Protein AF-A0A4Z2GI40-F1 (afdb_monomer)

InterPro domains:
  IPR027267 AH/BAR domain superfamily [G3DSA:1.20.1270.60] (58-110)

Sequence (110 aa):
MEASFDTEESFDDPSCLSPQPPGCVSPARRQIREVKETKTTINGVTFPLPGEGPEQQLLKPKEWSYCDYFWTDKKDPQGSPSVAGFEVLLQKQLKGKQMQKEMSEFIHER

Foldseek 3Di:
DDDDDDDDDDDDDDPDDDDDDPPPPDPPDPDPPPPPPQWDADPNDIDGDPPPDDDDAAPDNVDPDLRGPQQDFDDDPVGPDTHHSVVVVVVVVVVVVVVVVVVVVVVVVD

Solvent-accessible surface area (backbone atoms only — not comparable to full-atom values): 7720 Å² total; per-residue (Å²): 134,90,80,88,82,86,82,81,90,87,82,89,84,89,81,78,86,77,84,77,72,97,70,85,68,67,96,84,77,85,72,91,57,83,75,72,78,61,56,46,74,55,100,92,46,78,41,72,37,90,93,60,78,77,86,82,78,60,90,50,81,90,52,97,43,73,93,66,74,36,82,60,61,46,70,47,94,86,71,56,78,67,40,50,26,61,55,54,55,51,51,52,53,54,50,51,52,50,51,54,50,53,52,52,52,58,59,71,78,106

Organism: NCBI:txid230148

Secondary structure (DSSP, 8-state):
-----------------PPPPTT---TTSS--S-----EEEETTEEEEPTTSSSPPPPSSTTS--HHHH-SSPBPPTT-PPPBPHHHHHHHHHHHHHHHHHHHHHHHHT-

Nearest PDB structures (foldseek):
  6iko-assembly1_A  TM=9.445E-01  e=7.454E-07  Mus musculus
  6u42-assembly1_6X  TM=3.754E-01  e=6.861E+00  Chlamydomonas reinhardtii
  8g3d-assembly1_7R  TM=2.069E-01  e=2.172E+00  Tetrahymena thermophila

Mean predicted aligned error: 16.15 Å

Radius of gyration: 33.22 Å; Cα contacts (8 Å, |Δi|>4): 45; chains: 1; bounding box: 91×76×53 Å

pLDDT: mean 77.49, std 21.07, range [41.78, 98.56]

Structure (mmCIF, N/CA/C/O backbone):
data_AF-A0A4Z2GI40-F1
#
_entry.id   AF-A0A4Z2GI40-F1
#
loop_
_atom_site.group_PDB
_atom_site.id
_atom_site.type_symbol
_atom_site.label_atom_id
_atom_site.label_alt_id
_atom_site.label_comp_id
_atom_site.label_asym_id
_atom_site.label_entity_id
_atom_site.label_seq_id
_atom_site.pdbx_PDB_ins_code
_atom_site.Cartn_x
_atom_site.Cartn_y
_atom_site.Cartn_z
_atom_site.occupancy
_atom_site.B_iso_or_equiv
_atom_site.auth_seq_id
_atom_site.auth_comp_id
_atom_site.auth_asym_id
_atom_site.auth_atom_id
_atom_site.pdbx_PDB_model_num
ATOM 1 N N . MET A 1 1 ? 58.661 -56.315 -3.688 1.00 44.25 1 MET A N 1
ATOM 2 C CA . MET A 1 1 ? 58.559 -55.556 -4.944 1.00 44.25 1 MET A CA 1
ATOM 3 C C . MET A 1 1 ? 59.004 -54.151 -4.615 1.00 44.25 1 MET A C 1
ATOM 5 O O . MET A 1 1 ? 58.377 -53.507 -3.786 1.00 44.25 1 MET A O 1
ATOM 9 N N . GLU A 1 2 ? 60.181 -53.801 -5.118 1.00 46.97 2 GLU A N 1
ATOM 10 C CA . GLU A 1 2 ? 60.804 -52.483 -5.014 1.00 46.97 2 GLU A CA 1
ATOM 11 C C . GLU A 1 2 ? 59.891 -51.390 -5.580 1.00 46.97 2 GLU A C 1
ATOM 13 O O . GLU A 1 2 ? 59.204 -51.627 -6.572 1.00 46.97 2 GLU A O 1
ATOM 18 N N . ALA A 1 3 ? 59.922 -50.203 -4.974 1.00 43.50 3 ALA A N 1
ATOM 19 C CA . ALA A 1 3 ? 60.338 -48.974 -5.653 1.00 43.50 3 ALA A CA 1
ATOM 20 C C . ALA A 1 3 ? 60.355 -47.821 -4.640 1.00 43.50 3 ALA A C 1
ATOM 22 O O . ALA A 1 3 ? 59.321 -47.368 -4.152 1.00 43.50 3 ALA A O 1
ATOM 23 N N . SER A 1 4 ? 61.567 -47.379 -4.332 1.00 51.22 4 SER A N 1
ATOM 24 C CA . SER A 1 4 ? 61.887 -46.097 -3.720 1.00 51.22 4 SER A CA 1
ATOM 25 C C . SER A 1 4 ? 61.511 -44.951 -4.664 1.00 51.22 4 SER A C 1
ATOM 27 O O . SER A 1 4 ? 61.707 -45.083 -5.870 1.00 51.22 4 SER A O 1
ATOM 29 N N . PHE A 1 5 ? 61.099 -43.801 -4.128 1.00 43.19 5 PHE A N 1
ATOM 30 C CA . PHE A 1 5 ? 61.580 -42.521 -4.652 1.00 43.19 5 PHE A CA 1
ATOM 31 C C . PHE A 1 5 ? 61.532 -41.454 -3.555 1.00 43.19 5 PHE A C 1
ATOM 33 O O . PHE A 1 5 ? 60.472 -41.001 -3.132 1.00 43.19 5 PHE A O 1
ATOM 40 N N . ASP A 1 6 ? 62.728 -41.141 -3.079 1.00 46.28 6 ASP A N 1
ATOM 41 C CA . ASP A 1 6 ? 63.117 -39.932 -2.366 1.00 46.28 6 ASP A CA 1
ATOM 42 C C . ASP A 1 6 ? 63.222 -38.790 -3.392 1.00 46.28 6 ASP A C 1
ATOM 44 O O . ASP A 1 6 ? 63.582 -39.082 -4.533 1.00 46.28 6 ASP A O 1
ATOM 48 N N . THR A 1 7 ? 62.908 -37.543 -3.029 1.00 54.22 7 THR A N 1
ATOM 49 C CA . THR A 1 7 ? 63.623 -36.307 -3.433 1.00 54.22 7 THR A CA 1
ATOM 50 C C . THR A 1 7 ? 62.826 -35.103 -2.922 1.00 54.22 7 THR A C 1
ATOM 52 O O . THR A 1 7 ? 61.757 -34.765 -3.438 1.00 54.22 7 THR A O 1
ATOM 55 N N . GLU A 1 8 ? 63.363 -34.479 -1.877 1.00 51.00 8 GLU A N 1
ATOM 56 C CA . GLU A 1 8 ? 63.069 -33.108 -1.467 1.00 51.00 8 GLU A CA 1
ATOM 57 C C . GLU A 1 8 ? 63.559 -32.075 -2.503 1.00 51.00 8 GLU A C 1
ATOM 59 O O . GLU A 1 8 ? 64.437 -32.357 -3.311 1.00 51.00 8 GLU A O 1
ATOM 64 N N . GLU A 1 9 ? 63.053 -30.845 -2.357 1.00 46.16 9 GLU A N 1
ATOM 65 C CA . GLU A 1 9 ? 63.714 -29.587 -2.741 1.00 46.16 9 GLU A CA 1
ATOM 66 C C . GLU A 1 9 ? 63.696 -29.173 -4.231 1.00 46.16 9 GLU A C 1
ATOM 68 O O . GLU A 1 9 ? 64.401 -29.717 -5.072 1.00 46.16 9 GLU A O 1
ATOM 73 N N . SER A 1 10 ? 62.965 -28.095 -4.545 1.00 46.38 10 SER A N 1
ATOM 74 C CA . SER A 1 10 ? 63.601 -26.875 -5.072 1.00 46.38 10 SER A CA 1
ATOM 75 C C . SER A 1 10 ? 62.619 -25.701 -5.105 1.00 46.38 10 SER A C 1
ATOM 77 O O . SER A 1 10 ? 61.518 -25.769 -5.653 1.00 46.38 10 SER A O 1
ATOM 79 N N . PHE A 1 11 ? 63.053 -24.643 -4.435 1.00 48.75 11 PHE A N 1
ATOM 80 C CA . PHE A 1 11 ? 62.447 -23.336 -4.246 1.00 48.75 11 PHE A CA 1
ATOM 81 C C . PHE A 1 11 ? 62.986 -22.398 -5.347 1.00 48.75 11 PHE A C 1
ATOM 83 O O . PHE A 1 11 ? 64.179 -22.446 -5.630 1.00 48.75 11 PHE A O 1
ATOM 90 N N . ASP A 1 12 ? 62.109 -21.559 -5.912 1.00 48.88 12 ASP A N 1
ATOM 91 C CA . ASP A 1 12 ? 62.362 -20.454 -6.862 1.00 48.88 12 ASP A CA 1
ATOM 92 C C . ASP A 1 12 ? 63.066 -20.763 -8.209 1.00 48.88 12 ASP A C 1
ATOM 94 O O . ASP A 1 12 ? 64.273 -20.979 -8.266 1.00 48.88 12 ASP A O 1
ATOM 98 N N . ASP A 1 13 ? 62.340 -20.593 -9.329 1.00 41.78 13 ASP A N 1
ATOM 99 C CA . ASP A 1 13 ? 62.950 -20.095 -10.576 1.00 41.78 13 ASP A CA 1
ATOM 100 C C . ASP A 1 13 ? 62.137 -18.915 -11.169 1.00 41.78 13 ASP A C 1
ATOM 102 O O . ASP A 1 13 ? 60.923 -19.034 -11.390 1.00 41.78 13 ASP A O 1
ATOM 106 N N . PRO A 1 14 ? 62.781 -17.752 -11.399 1.00 53.06 14 PRO A N 1
ATOM 107 C CA . PRO A 1 14 ? 62.146 -16.487 -11.719 1.00 53.06 14 PRO A CA 1
ATOM 108 C C . PRO A 1 14 ? 62.049 -16.299 -13.235 1.00 53.06 14 PRO A C 1
ATOM 110 O O . PRO A 1 14 ? 62.988 -15.853 -13.888 1.00 53.06 14 PRO A O 1
ATOM 113 N N . SER A 1 15 ? 60.870 -16.529 -13.806 1.00 48.03 15 SER A N 1
ATOM 114 C CA . SER A 1 15 ? 60.568 -16.086 -15.175 1.00 48.03 15 SER A CA 1
ATOM 115 C C . SER A 1 15 ? 59.549 -14.955 -15.176 1.00 48.03 15 SER A C 1
ATOM 117 O O . SER A 1 15 ? 58.418 -15.051 -15.653 1.00 48.03 15 SER A O 1
ATOM 119 N N . CYS A 1 16 ? 60.016 -13.833 -14.635 1.00 53.41 16 CYS A N 1
ATOM 120 C CA . CYS A 1 16 ? 59.606 -12.504 -15.048 1.00 53.41 16 CYS A CA 1
ATOM 121 C C . CYS A 1 16 ? 59.992 -12.303 -16.526 1.00 53.41 16 CYS A C 1
ATOM 123 O O . CYS A 1 16 ? 61.081 -12.691 -16.937 1.00 53.41 16 CYS A O 1
ATOM 125 N N . LEU A 1 17 ? 59.157 -11.564 -17.264 1.00 52.66 17 LEU A N 1
ATOM 126 C CA . LEU A 1 17 ? 59.433 -10.964 -18.582 1.00 52.66 17 LEU A CA 1
ATOM 127 C C . LEU A 1 17 ? 59.136 -11.838 -19.818 1.00 52.66 17 LEU A C 1
ATOM 129 O O . LEU A 1 17 ? 60.014 -12.129 -20.625 1.00 52.66 17 LEU A O 1
ATOM 133 N N . SER A 1 18 ? 57.852 -12.121 -20.062 1.00 48.50 18 SER A N 1
ATOM 134 C CA . SER A 1 18 ? 57.368 -12.243 -21.446 1.00 48.50 18 SER A CA 1
ATOM 135 C C . SER A 1 18 ? 56.780 -10.891 -21.892 1.00 48.50 18 SER A C 1
ATOM 137 O O . SER A 1 18 ? 55.914 -10.361 -21.186 1.00 48.50 18 SER A O 1
ATOM 139 N N . PRO A 1 19 ? 57.235 -10.281 -23.005 1.00 49.81 19 PRO A N 1
ATOM 140 C CA . PRO A 1 19 ? 56.700 -9.006 -23.479 1.00 49.81 19 PRO A CA 1
ATOM 141 C C . PRO A 1 19 ? 55.236 -9.159 -23.915 1.00 49.81 19 PRO A C 1
ATOM 143 O O . PRO A 1 19 ? 54.932 -9.912 -24.840 1.00 49.81 19 PRO A O 1
ATOM 146 N N . GLN A 1 20 ? 54.319 -8.428 -23.275 1.00 49.44 20 GLN A N 1
ATOM 147 C CA . GLN A 1 20 ? 52.945 -8.315 -23.768 1.00 49.44 20 GLN A CA 1
ATOM 148 C C . GLN A 1 20 ? 52.930 -7.637 -25.153 1.00 49.44 20 GLN A C 1
ATOM 150 O O . GLN A 1 20 ? 53.645 -6.651 -25.355 1.00 49.44 20 GLN A O 1
ATOM 155 N N . PRO A 1 21 ? 52.100 -8.102 -26.106 1.00 54.62 21 PRO A N 1
ATOM 156 C CA . PRO A 1 21 ? 51.919 -7.414 -27.378 1.00 54.62 21 PRO A CA 1
ATOM 157 C C . PRO A 1 21 ? 51.287 -6.024 -27.157 1.00 54.62 21 PRO A C 1
ATOM 159 O O . PRO A 1 21 ? 50.444 -5.864 -26.265 1.00 54.62 21 PRO A O 1
ATOM 162 N N . PRO A 1 22 ? 51.642 -5.006 -27.966 1.00 51.41 22 PRO A N 1
ATOM 163 C CA . PRO A 1 22 ? 51.124 -3.651 -27.824 1.00 51.41 22 PRO A CA 1
ATOM 164 C C . PRO A 1 22 ? 49.671 -3.623 -28.305 1.00 51.41 22 PRO A C 1
ATOM 166 O O . PRO A 1 22 ? 49.375 -3.377 -29.471 1.00 51.41 22 PRO A O 1
ATOM 169 N N . GLY A 1 23 ? 48.751 -3.942 -27.401 1.00 47.44 23 GLY A N 1
ATOM 170 C CA . GLY A 1 23 ? 47.329 -4.008 -27.721 1.00 47.44 23 GLY A CA 1
ATOM 171 C C . GLY A 1 23 ? 46.392 -4.159 -26.529 1.00 47.44 23 GLY A C 1
ATOM 172 O O . GLY A 1 23 ? 45.182 -4.166 -26.735 1.00 47.44 23 GLY A O 1
ATOM 173 N N . CYS A 1 24 ? 46.896 -4.227 -25.292 1.00 43.34 24 CYS A N 1
ATOM 174 C CA . CYS A 1 24 ? 46.046 -4.183 -24.103 1.00 43.34 24 CYS A CA 1
ATOM 175 C C . CYS A 1 24 ? 45.671 -2.728 -23.783 1.00 43.34 24 CYS A C 1
ATOM 177 O O . CYS A 1 24 ? 46.123 -2.130 -22.810 1.00 43.34 24 CYS A O 1
ATOM 179 N N . VAL A 1 25 ? 44.858 -2.127 -24.653 1.00 46.47 25 VAL A N 1
ATOM 180 C CA . VAL A 1 25 ? 44.005 -1.022 -24.225 1.00 46.47 25 VAL A CA 1
ATOM 181 C C . VAL A 1 25 ? 42.869 -1.644 -23.427 1.00 46.47 25 VAL A C 1
ATOM 183 O O . VAL A 1 25 ? 42.136 -2.495 -23.927 1.00 46.47 25 VAL A O 1
ATOM 186 N N . SER A 1 26 ? 42.766 -1.245 -22.163 1.00 45.16 26 SER A N 1
ATOM 187 C CA . SER A 1 26 ? 41.686 -1.580 -21.241 1.00 45.16 26 SER A CA 1
ATOM 188 C C . SER A 1 26 ? 40.330 -1.629 -21.962 1.00 45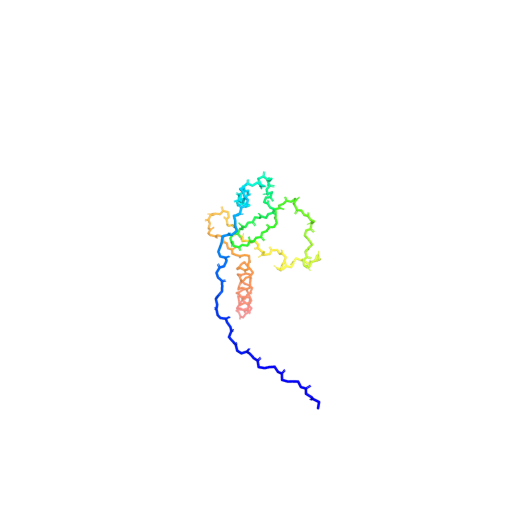.16 26 SER A C 1
ATOM 190 O O . SER A 1 26 ? 40.061 -0.740 -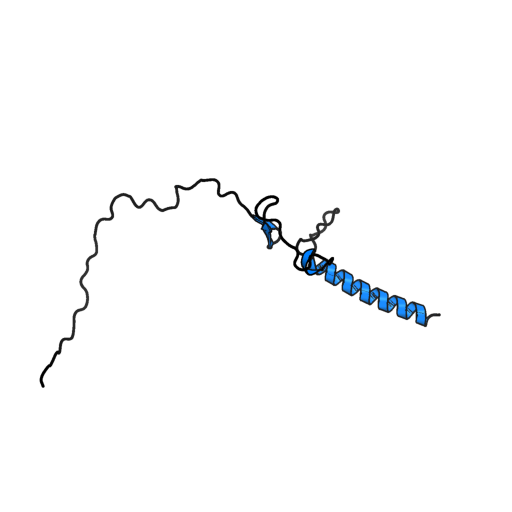22.780 1.00 45.16 26 SER A O 1
ATOM 192 N N . PRO A 1 27 ? 39.400 -2.545 -21.626 1.00 45.84 27 PRO A N 1
ATOM 193 C CA . PRO A 1 27 ? 38.041 -2.521 -22.174 1.00 45.84 27 PRO A CA 1
ATOM 194 C C . PRO A 1 27 ? 37.205 -1.352 -21.603 1.00 45.84 27 PRO A C 1
ATOM 196 O O . PRO A 1 27 ? 35.991 -1.436 -21.486 1.00 45.84 27 PRO A O 1
ATOM 199 N N . ALA A 1 28 ? 37.848 -0.229 -21.273 1.00 50.00 28 ALA A N 1
ATOM 200 C CA . ALA A 1 28 ? 37.246 1.009 -20.804 1.00 50.00 28 ALA A CA 1
ATOM 201 C C . ALA A 1 28 ? 36.867 1.972 -21.947 1.00 50.00 28 ALA A C 1
ATOM 203 O O . ALA A 1 28 ? 36.461 3.099 -21.677 1.00 50.00 28 ALA A O 1
ATOM 204 N N . ARG A 1 29 ? 37.018 1.607 -23.234 1.00 51.50 29 ARG A N 1
ATOM 205 C CA . ARG A 1 29 ? 36.792 2.591 -24.311 1.00 51.50 29 ARG A CA 1
ATOM 206 C C . ARG A 1 29 ? 36.438 2.029 -25.688 1.00 51.50 29 ARG A C 1
ATOM 208 O O . ARG A 1 29 ? 37.091 2.403 -26.655 1.00 51.50 29 ARG A O 1
ATOM 215 N N . ARG A 1 30 ? 35.417 1.167 -25.807 1.00 53.47 30 ARG A N 1
ATOM 216 C CA . ARG A 1 30 ? 34.765 0.841 -27.104 1.00 53.47 30 ARG A CA 1
ATOM 217 C C . ARG A 1 30 ? 33.466 0.037 -26.932 1.00 53.47 30 ARG A C 1
ATOM 219 O O . ARG A 1 30 ? 33.357 -1.082 -27.406 1.00 53.47 30 ARG A O 1
ATOM 226 N N . GLN A 1 31 ? 32.469 0.634 -26.281 1.00 46.16 31 GLN A N 1
ATOM 227 C CA . GLN A 1 31 ? 31.046 0.365 -26.539 1.00 46.16 31 GLN A CA 1
ATOM 228 C C . GLN A 1 31 ? 30.209 1.491 -25.915 1.00 46.16 31 GLN A C 1
ATOM 230 O O . GLN A 1 31 ? 29.427 1.296 -25.000 1.00 46.16 31 GLN A O 1
ATOM 235 N N . ILE A 1 32 ? 30.359 2.701 -26.456 1.00 49.38 32 ILE A N 1
ATOM 236 C CA . ILE A 1 32 ? 29.274 3.691 -26.431 1.00 49.38 32 ILE A CA 1
ATOM 237 C C . ILE A 1 32 ? 28.328 3.286 -27.575 1.00 49.38 32 ILE A C 1
ATOM 239 O O . ILE A 1 32 ? 28.214 3.960 -28.590 1.00 49.38 32 ILE A O 1
ATOM 243 N N . ARG A 1 33 ? 27.756 2.082 -27.498 1.00 46.16 33 ARG A N 1
ATOM 244 C CA . ARG A 1 33 ? 26.402 1.892 -28.014 1.00 46.16 33 ARG A CA 1
ATOM 245 C C . ARG A 1 33 ? 25.554 2.371 -26.860 1.00 46.16 33 ARG A C 1
ATOM 247 O O . ARG A 1 33 ? 25.835 1.944 -25.746 1.00 46.16 33 ARG A O 1
ATOM 254 N N . GLU A 1 34 ? 24.633 3.292 -27.103 1.00 46.69 34 GLU A N 1
ATOM 255 C CA . GLU A 1 34 ? 23.661 3.746 -26.112 1.00 46.69 34 GLU A CA 1
ATOM 256 C C . GLU A 1 34 ? 23.187 2.536 -25.301 1.00 46.69 34 GLU A C 1
ATOM 258 O O . GLU A 1 34 ? 22.422 1.703 -25.791 1.00 46.69 34 GLU A O 1
ATOM 263 N N . VAL A 1 35 ? 23.709 2.375 -24.080 1.00 52.62 35 VAL A N 1
ATOM 264 C CA . VAL A 1 35 ? 23.093 1.489 -23.104 1.00 52.62 35 VAL A CA 1
ATOM 265 C C . VAL A 1 35 ? 21.831 2.244 -22.770 1.00 52.62 35 VAL A C 1
ATOM 267 O O . VAL A 1 35 ? 21.853 3.158 -21.952 1.00 52.62 35 VAL A O 1
ATOM 270 N N . LYS A 1 36 ? 20.774 1.965 -23.532 1.00 62.69 36 LYS A N 1
ATOM 271 C CA . LYS A 1 36 ? 19.449 2.500 -23.282 1.00 62.69 36 LYS A CA 1
ATOM 272 C C . LYS A 1 36 ? 19.139 2.119 -21.841 1.00 62.69 36 LYS A C 1
ATOM 274 O O . LYS A 1 36 ? 19.019 0.934 -21.528 1.00 62.69 36 LYS A O 1
ATOM 279 N N . GLU A 1 37 ? 19.187 3.099 -20.946 1.00 71.62 37 GLU A N 1
ATOM 280 C CA . GLU A 1 37 ? 18.880 2.877 -19.541 1.00 71.62 37 GLU A CA 1
ATOM 281 C C . GLU A 1 37 ? 17.443 2.387 -19.498 1.00 71.62 37 GLU A C 1
ATOM 283 O O . GLU A 1 37 ? 16.558 3.111 -19.926 1.00 71.62 37 GLU A O 1
ATOM 288 N N . THR A 1 38 ? 17.223 1.145 -19.062 1.00 84.19 38 THR A N 1
ATOM 289 C CA . THR A 1 38 ? 15.899 0.501 -19.140 1.00 84.19 38 THR A CA 1
ATOM 290 C C . THR A 1 38 ? 15.108 0.530 -17.840 1.00 84.19 38 THR A C 1
ATOM 292 O O . THR A 1 38 ? 14.024 -0.043 -17.704 1.00 84.19 38 THR A O 1
ATOM 295 N N . LYS A 1 39 ? 15.676 1.187 -16.831 1.00 90.62 39 LYS A N 1
ATOM 296 C CA . LYS A 1 39 ? 15.163 1.240 -15.468 1.00 90.62 39 LYS A CA 1
ATOM 297 C C . LYS A 1 39 ? 15.338 2.645 -14.913 1.00 90.62 39 LYS A C 1
ATOM 299 O O . LYS A 1 39 ? 16.279 3.344 -15.271 1.00 90.62 39 LYS A O 1
ATOM 304 N N . THR A 1 40 ? 14.457 3.030 -14.002 1.00 92.44 40 THR A N 1
ATOM 305 C CA . THR A 1 40 ? 14.532 4.276 -13.238 1.00 92.44 40 THR A CA 1
ATOM 306 C C . THR A 1 40 ? 14.550 3.962 -11.748 1.00 92.44 40 THR A C 1
ATOM 308 O O . THR A 1 40 ? 13.847 3.062 -11.296 1.00 92.44 40 THR A O 1
ATOM 311 N N . THR A 1 41 ? 15.358 4.680 -10.972 1.00 93.50 41 THR A N 1
ATOM 312 C CA . THR A 1 41 ? 15.416 4.513 -9.515 1.00 93.50 41 THR A CA 1
ATOM 313 C C . THR A 1 41 ? 14.811 5.734 -8.844 1.00 93.50 41 THR A C 1
ATOM 315 O O . THR A 1 41 ? 15.266 6.855 -9.056 1.00 93.50 41 THR A O 1
ATOM 318 N N . ILE A 1 42 ? 13.793 5.508 -8.018 1.00 91.19 42 ILE A N 1
ATOM 319 C CA . ILE A 1 42 ? 13.041 6.542 -7.311 1.00 91.19 42 ILE A CA 1
ATOM 320 C C . ILE A 1 42 ? 13.071 6.195 -5.827 1.00 91.19 42 ILE A C 1
ATOM 322 O O . ILE A 1 42 ? 12.672 5.100 -5.444 1.00 91.19 42 ILE A O 1
ATOM 326 N N . ASN A 1 43 ? 13.560 7.119 -4.996 1.00 90.81 43 ASN A N 1
ATOM 327 C CA . ASN A 1 43 ? 13.587 6.985 -3.533 1.00 90.81 43 ASN A CA 1
ATOM 328 C C . ASN A 1 43 ? 14.172 5.644 -3.028 1.00 90.81 43 ASN A C 1
ATOM 330 O O . ASN A 1 43 ? 13.725 5.091 -2.030 1.00 90.81 43 ASN A O 1
ATOM 334 N N . GLY A 1 44 ? 15.183 5.112 -3.724 1.00 91.19 44 GLY A N 1
ATOM 335 C CA . GLY A 1 44 ? 15.847 3.853 -3.360 1.00 91.19 44 GLY A CA 1
ATOM 336 C C . GLY A 1 44 ? 15.190 2.579 -3.904 1.00 91.19 44 GLY A C 1
ATOM 337 O O . GLY A 1 44 ? 15.708 1.493 -3.659 1.00 91.19 44 GLY A O 1
ATOM 338 N N . VAL A 1 45 ? 14.104 2.691 -4.677 1.00 94.44 45 VAL A N 1
ATOM 339 C CA . VAL A 1 45 ? 13.429 1.568 -5.349 1.00 94.44 45 VAL A CA 1
ATOM 340 C C . VAL A 1 45 ? 13.594 1.692 -6.865 1.00 94.44 45 VAL A C 1
ATOM 342 O O . VAL A 1 45 ? 13.406 2.767 -7.432 1.00 94.44 45 VAL A O 1
ATOM 345 N N . THR A 1 46 ? 13.955 0.598 -7.539 1.00 93.56 46 THR A N 1
ATOM 346 C CA . THR A 1 46 ? 14.178 0.573 -8.994 1.00 93.56 46 THR A CA 1
ATOM 347 C C . THR A 1 46 ? 12.975 -0.009 -9.731 1.00 93.56 46 THR A C 1
ATOM 349 O O . THR A 1 46 ? 12.578 -1.146 -9.484 1.00 93.56 46 THR A O 1
ATOM 352 N N . PHE A 1 47 ? 12.443 0.752 -10.684 1.00 92.38 47 PHE A N 1
ATOM 353 C CA . PHE A 1 47 ? 11.303 0.416 -11.533 1.00 92.38 47 PHE A CA 1
ATOM 354 C C . PHE A 1 47 ? 11.737 0.273 -13.002 1.00 92.38 47 PHE A C 1
ATOM 356 O O . PHE A 1 47 ? 12.699 0.924 -13.417 1.00 92.38 47 PHE A O 1
ATOM 363 N N . PRO A 1 48 ? 11.059 -0.555 -13.814 1.00 92.06 48 PRO A N 1
ATOM 364 C CA . PRO A 1 48 ? 11.263 -0.561 -15.263 1.00 92.06 48 PRO A CA 1
ATOM 365 C C . PRO A 1 48 ? 10.807 0.768 -15.890 1.00 92.06 48 PRO A C 1
ATOM 367 O O . PRO A 1 48 ? 9.902 1.424 -15.369 1.00 92.06 48 PRO A O 1
ATOM 370 N N . LEU A 1 49 ? 11.419 1.176 -17.008 1.00 89.44 49 LEU A N 1
ATOM 371 C CA . LEU A 1 49 ? 10.928 2.329 -17.765 1.00 89.44 49 LEU A CA 1
ATOM 372 C C . LEU A 1 49 ? 9.590 2.024 -18.465 1.00 89.44 49 LEU A C 1
ATOM 374 O O . LEU A 1 49 ? 9.378 0.904 -18.936 1.00 89.44 49 LEU A O 1
ATOM 378 N N . PRO A 1 50 ? 8.689 3.019 -18.598 1.00 85.00 50 PRO A N 1
ATOM 379 C CA . PRO A 1 50 ? 7.444 2.844 -19.338 1.00 85.00 50 PRO A CA 1
ATOM 380 C C . PRO A 1 50 ? 7.702 2.452 -20.800 1.00 85.00 50 PRO A C 1
ATOM 382 O O . PRO A 1 50 ? 8.466 3.115 -21.500 1.00 85.00 50 PRO A O 1
ATOM 385 N N . GLY A 1 51 ? 7.030 1.402 -21.279 1.00 79.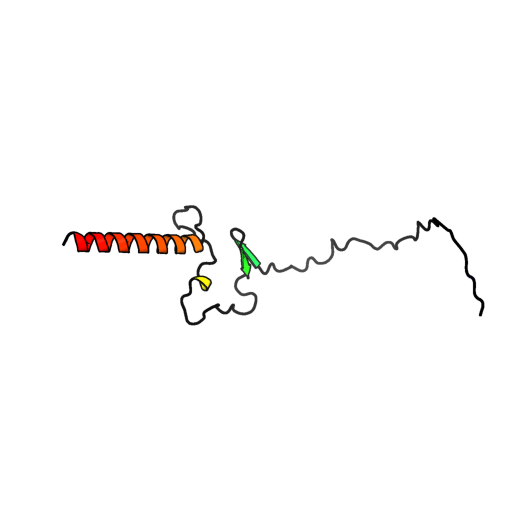69 51 GLY A N 1
ATOM 386 C CA . GLY A 1 51 ? 7.114 0.956 -22.676 1.00 79.69 51 GLY A CA 1
ATOM 387 C C . GLY A 1 51 ? 8.307 0.054 -23.003 1.00 79.69 51 GLY A C 1
ATOM 388 O O . GLY A 1 51 ? 8.481 -0.314 -24.164 1.00 79.69 51 GLY A O 1
ATOM 389 N N . GLU A 1 52 ? 9.109 -0.330 -22.009 1.00 77.75 52 GLU A N 1
ATOM 390 C CA . GLU A 1 52 ? 10.169 -1.317 -22.183 1.00 77.75 52 GLU A CA 1
ATOM 391 C C . GLU A 1 52 ? 9.850 -2.636 -21.484 1.00 77.75 52 GLU A C 1
ATOM 393 O O . GLU A 1 52 ? 9.627 -2.689 -20.277 1.00 77.75 52 GLU A O 1
ATOM 398 N N . GLY A 1 53 ? 9.885 -3.722 -22.257 1.00 77.38 53 GLY A N 1
ATOM 399 C CA . GLY A 1 53 ? 9.638 -5.074 -21.763 1.00 77.38 53 GLY A CA 1
ATOM 400 C C . GLY A 1 53 ? 8.174 -5.521 -21.863 1.00 77.38 53 GLY A C 1
ATOM 401 O O . GLY A 1 53 ? 7.320 -4.783 -22.360 1.00 77.38 53 GLY A O 1
ATOM 402 N N . PRO A 1 54 ? 7.888 -6.772 -21.463 1.00 84.69 54 PRO A N 1
ATOM 403 C CA . PRO A 1 54 ? 6.525 -7.283 -21.408 1.00 84.69 54 PRO A CA 1
ATOM 404 C C . PRO A 1 54 ? 5.714 -6.543 -20.340 1.00 84.69 54 PRO A C 1
ATOM 406 O O . PRO A 1 54 ? 6.257 -6.095 -19.330 1.00 84.69 54 PRO A O 1
ATOM 409 N N . GLU A 1 55 ? 4.402 -6.460 -20.547 1.00 86.81 55 GLU A N 1
ATOM 410 C CA . GLU A 1 55 ? 3.488 -5.902 -19.554 1.00 86.81 55 GLU A CA 1
ATOM 411 C C . GLU A 1 55 ? 3.586 -6.694 -18.240 1.00 86.81 55 GLU A C 1
ATOM 413 O O . GLU A 1 55 ? 3.474 -7.924 -18.221 1.00 86.81 55 GLU A O 1
ATOM 418 N N . GLN A 1 56 ? 3.839 -5.987 -17.136 1.00 90.38 56 GLN A N 1
ATOM 419 C CA . GLN A 1 56 ? 3.968 -6.607 -15.824 1.00 90.38 56 GLN A CA 1
ATOM 420 C C . GLN A 1 56 ? 2.599 -7.103 -15.348 1.00 90.38 56 GLN A C 1
ATOM 422 O O . GLN A 1 56 ? 1.673 -6.319 -15.151 1.00 90.38 56 GLN A O 1
ATOM 427 N N . GLN A 1 57 ? 2.485 -8.411 -15.114 1.00 94.25 57 GLN A N 1
ATOM 428 C CA . GLN A 1 57 ? 1.294 -8.996 -14.503 1.00 94.25 57 GLN A CA 1
ATOM 429 C C . GLN A 1 57 ? 1.231 -8.649 -13.011 1.00 94.25 57 GLN A C 1
ATOM 431 O O . GLN A 1 57 ? 2.241 -8.708 -12.307 1.00 94.25 57 GLN A O 1
ATOM 436 N N . LEU A 1 58 ? 0.033 -8.314 -12.527 1.00 96.00 58 LEU A N 1
ATOM 437 C CA . LEU A 1 58 ? -0.223 -8.109 -11.101 1.00 96.00 58 LEU A CA 1
ATOM 438 C C . LEU A 1 58 ? -0.055 -9.423 -10.327 1.00 96.00 58 LEU A C 1
ATOM 440 O O . LEU A 1 58 ? -0.385 -10.497 -10.832 1.00 96.00 58 LEU A O 1
ATOM 444 N N . LEU A 1 59 ? 0.383 -9.328 -9.073 1.00 95.88 59 LEU A N 1
ATOM 445 C CA . LEU A 1 59 ? 0.467 -10.459 -8.149 1.00 95.88 59 LEU A CA 1
ATOM 446 C C . LEU A 1 59 ? -0.920 -11.049 -7.888 1.00 95.88 59 LEU A C 1
ATOM 448 O O . LEU A 1 59 ? -1.069 -12.268 -7.786 1.00 95.88 59 LEU A O 1
ATOM 452 N N . LYS A 1 60 ? -1.946 -10.192 -7.804 1.00 97.06 60 LYS A N 1
ATOM 453 C CA . LYS A 1 60 ? -3.348 -10.603 -7.681 1.00 97.06 60 LYS A CA 1
ATOM 454 C C . LYS A 1 60 ? -4.228 -9.937 -8.749 1.00 97.06 60 LYS A C 1
ATOM 456 O O . LYS A 1 60 ? -4.930 -8.974 -8.457 1.00 97.06 60 LYS A O 1
ATOM 461 N N . PRO A 1 61 ? -4.291 -10.487 -9.977 1.00 94.50 61 PRO A N 1
ATOM 462 C CA . PRO A 1 61 ? -4.920 -9.829 -11.133 1.00 94.50 61 PRO A CA 1
ATOM 463 C C . PRO A 1 61 ? -6.410 -9.483 -11.014 1.00 94.50 61 PRO A C 1
ATOM 465 O O . PRO A 1 61 ? -6.920 -8.694 -11.802 1.00 94.50 61 PRO A O 1
ATOM 468 N N . LYS A 1 62 ? -7.134 -10.100 -10.076 1.00 95.62 62 LYS A N 1
ATOM 469 C CA . LYS A 1 62 ? -8.582 -9.906 -9.881 1.00 95.62 62 LYS A CA 1
ATOM 470 C C . LYS A 1 62 ? -8.914 -9.110 -8.619 1.00 95.62 62 LYS A C 1
ATOM 472 O O . LYS A 1 62 ? -10.087 -8.963 -8.288 1.00 95.62 62 LYS A O 1
ATOM 477 N N . GLU A 1 63 ? -7.903 -8.632 -7.899 1.00 97.69 63 GLU A N 1
ATOM 478 C CA . GLU A 1 63 ? -8.065 -7.962 -6.615 1.00 97.69 63 GLU A CA 1
ATOM 479 C C . GLU A 1 63 ? -7.357 -6.610 -6.616 1.00 97.69 63 GLU A C 1
ATOM 481 O O . GLU A 1 63 ? -6.249 -6.459 -7.123 1.00 97.69 63 GLU A O 1
ATOM 486 N N . TRP A 1 64 ? -7.960 -5.635 -5.941 1.00 97.19 64 TRP A N 1
ATOM 487 C CA . TRP A 1 64 ? -7.284 -4.387 -5.595 1.00 97.19 64 TRP A CA 1
ATOM 488 C C . TRP A 1 64 ? -6.407 -4.616 -4.362 1.00 97.19 64 TRP A C 1
ATOM 490 O O . TRP A 1 64 ? -6.757 -4.257 -3.238 1.00 97.19 64 TRP A O 1
ATOM 500 N N . SER A 1 65 ? -5.294 -5.314 -4.576 1.00 96.69 65 SER A N 1
ATOM 501 C CA . SER A 1 65 ? -4.418 -5.810 -3.518 1.00 96.69 65 SER A CA 1
ATOM 502 C C . SER A 1 65 ? -3.405 -4.763 -3.061 1.00 96.69 65 SER A C 1
ATOM 504 O O . SER A 1 65 ? -2.732 -4.122 -3.866 1.00 96.69 65 SER A O 1
ATOM 506 N N . TYR A 1 66 ? -3.201 -4.640 -1.748 1.00 97.50 66 TYR A N 1
ATOM 507 C CA . TYR A 1 66 ? -2.168 -3.754 -1.202 1.00 97.50 66 TYR A CA 1
ATOM 508 C C . TYR A 1 66 ? -0.754 -4.088 -1.706 1.00 97.50 66 TYR A C 1
ATOM 510 O O . TYR A 1 66 ? 0.065 -3.187 -1.852 1.00 97.50 66 TYR A O 1
ATOM 518 N N . CYS A 1 67 ? -0.482 -5.358 -2.022 1.00 96.38 67 CYS A N 1
ATOM 519 C CA . CYS A 1 67 ? 0.813 -5.803 -2.541 1.00 96.38 67 CYS A CA 1
ATOM 520 C C . CYS A 1 67 ? 1.087 -5.361 -3.986 1.00 96.38 67 CYS A C 1
ATOM 522 O O . CYS A 1 67 ? 2.217 -5.486 -4.439 1.00 96.38 67 CYS A O 1
ATOM 524 N N . ASP A 1 68 ? 0.076 -4.879 -4.709 1.00 96.56 68 ASP A N 1
ATOM 525 C CA . ASP A 1 68 ? 0.204 -4.489 -6.115 1.00 96.56 68 ASP A CA 1
ATOM 526 C C . ASP A 1 68 ? 0.332 -2.969 -6.288 1.00 96.56 68 ASP A C 1
ATOM 528 O O . ASP A 1 68 ? 1.078 -2.499 -7.142 1.00 96.56 68 ASP A O 1
ATOM 532 N N . TYR A 1 69 ? -0.350 -2.186 -5.446 1.00 96.12 69 TYR A N 1
ATOM 533 C CA . TYR A 1 69 ? -0.569 -0.756 -5.710 1.00 96.12 69 TYR A CA 1
ATOM 534 C C . TYR A 1 69 ? 0.203 0.217 -4.803 1.00 96.12 69 TYR A C 1
ATOM 536 O O . TYR A 1 69 ? 0.106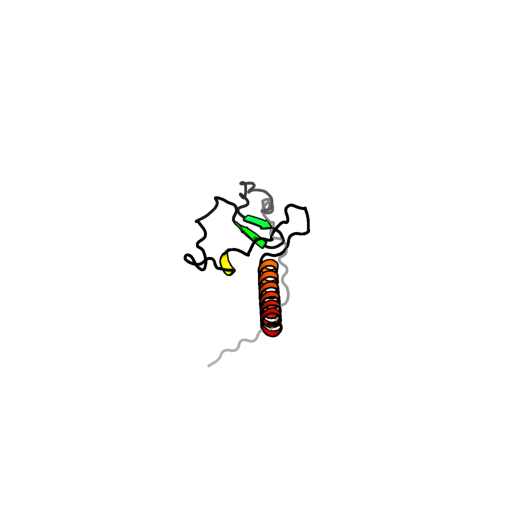 1.425 -5.004 1.00 96.12 69 TYR A O 1
ATOM 544 N N . PHE A 1 70 ? 0.964 -0.260 -3.811 1.00 96.50 70 PHE A N 1
ATOM 545 C CA . PHE A 1 70 ? 1.593 0.598 -2.787 1.00 96.50 70 PHE A CA 1
ATOM 546 C C . PHE A 1 70 ? 3.130 0.590 -2.818 1.00 96.50 70 PHE A C 1
ATOM 548 O O . PHE A 1 70 ? 3.776 0.788 -1.792 1.00 96.50 70 PHE A O 1
ATOM 555 N N . TRP A 1 71 ? 3.722 0.376 -3.995 1.00 95.12 71 TRP A N 1
ATOM 556 C CA . TRP A 1 71 ? 5.181 0.375 -4.175 1.00 95.12 71 TRP A CA 1
ATOM 557 C C . TRP A 1 71 ? 5.794 1.768 -4.309 1.00 95.12 71 TRP A C 1
ATOM 559 O O . TRP A 1 71 ? 6.925 1.983 -3.887 1.00 95.12 71 TRP A O 1
ATOM 569 N N . THR A 1 72 ? 5.075 2.708 -4.917 1.00 93.75 72 THR A N 1
ATOM 570 C CA . THR A 1 72 ? 5.572 4.068 -5.140 1.00 93.75 72 THR A CA 1
ATOM 571 C C . THR A 1 72 ? 5.232 4.971 -3.967 1.00 93.75 72 THR A C 1
ATOM 573 O O . THR A 1 72 ? 4.109 4.932 -3.455 1.00 93.75 72 THR A O 1
ATOM 576 N N . ASP A 1 73 ? 6.155 5.855 -3.608 1.00 92.44 73 ASP A N 1
ATOM 577 C CA . ASP A 1 73 ? 5.887 6.876 -2.604 1.00 92.44 73 ASP A CA 1
ATOM 578 C C . ASP A 1 73 ? 4.825 7.863 -3.095 1.00 92.44 73 ASP A C 1
ATOM 580 O O . ASP A 1 73 ? 4.852 8.355 -4.228 1.00 92.44 73 ASP A O 1
ATOM 584 N N . LYS A 1 74 ? 3.890 8.196 -2.209 1.00 87.81 74 LYS A N 1
ATOM 585 C CA . LYS A 1 74 ? 2.879 9.215 -2.447 1.00 87.81 74 LYS A CA 1
ATOM 586 C C . LYS A 1 74 ? 3.526 10.590 -2.308 1.00 87.81 74 LYS A C 1
ATOM 588 O O . LYS A 1 74 ? 4.004 10.954 -1.234 1.00 87.81 74 LYS A O 1
ATOM 593 N N . LYS A 1 75 ? 3.500 11.382 -3.379 1.00 84.88 75 LYS A N 1
ATOM 594 C CA . LYS A 1 75 ? 3.859 12.804 -3.320 1.00 84.88 75 LYS A CA 1
ATOM 595 C C . LYS A 1 75 ? 2.617 13.624 -3.007 1.00 84.88 75 LYS A C 1
ATOM 597 O O . LYS A 1 75 ? 1.587 13.461 -3.659 1.00 84.88 75 LYS A O 1
ATOM 602 N N . ASP A 1 76 ? 2.717 14.500 -2.020 1.00 75.69 76 ASP A N 1
ATOM 603 C CA . ASP A 1 76 ? 1.642 15.435 -1.728 1.00 75.69 76 ASP A CA 1
ATOM 604 C C . ASP A 1 76 ? 1.656 16.596 -2.734 1.00 75.69 76 ASP A C 1
ATOM 606 O O . ASP A 1 76 ? 2.717 17.182 -2.976 1.00 75.69 76 ASP A O 1
ATOM 610 N N . PRO A 1 77 ? 0.497 16.992 -3.290 1.00 72.25 77 PRO A N 1
ATOM 611 C CA . PRO A 1 77 ? 0.407 18.133 -4.202 1.00 72.25 77 PRO A CA 1
ATOM 612 C C . PRO A 1 77 ? 0.851 19.461 -3.573 1.00 72.25 77 PRO A C 1
ATOM 614 O O . PRO A 1 77 ? 1.196 20.394 -4.291 1.00 72.25 77 PRO A O 1
ATOM 617 N N . GLN A 1 78 ? 0.841 19.554 -2.240 1.00 76.06 78 GLN A N 1
ATOM 618 C CA . GLN A 1 78 ? 1.215 20.756 -1.488 1.00 76.06 78 GLN A CA 1
ATOM 619 C C . GLN A 1 78 ? 2.714 20.839 -1.154 1.00 76.06 78 GLN A C 1
ATOM 621 O O . GLN A 1 78 ? 3.134 21.767 -0.469 1.00 76.06 78 GLN A O 1
ATOM 626 N N . GLY A 1 79 ? 3.532 19.901 -1.645 1.00 69.44 79 GLY A N 1
ATOM 627 C CA . GLY A 1 79 ? 4.988 19.949 -1.481 1.00 69.44 79 GLY A CA 1
ATOM 628 C C . GLY A 1 79 ? 5.509 19.431 -0.137 1.00 69.44 79 GLY A C 1
ATOM 629 O O . GLY A 1 79 ? 6.685 19.629 0.165 1.00 69.44 79 GLY A O 1
ATOM 630 N N . SER A 1 80 ? 4.680 18.752 0.663 1.00 72.62 80 SER A N 1
ATOM 631 C CA . SER A 1 80 ? 5.157 17.982 1.819 1.00 72.62 80 SER A CA 1
ATOM 632 C C . SER A 1 80 ? 6.082 16.831 1.387 1.00 72.62 80 SER A C 1
ATOM 634 O O . SER A 1 80 ? 6.057 16.407 0.223 1.00 72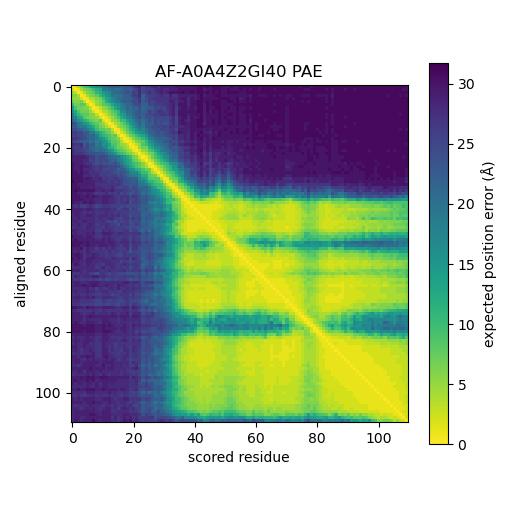.62 80 SER A O 1
ATOM 636 N N . PRO A 1 81 ? 6.927 16.323 2.309 1.00 78.88 81 PRO A N 1
ATOM 637 C CA . PRO A 1 81 ? 7.795 15.183 2.033 1.00 78.88 81 PRO A CA 1
ATOM 638 C C . PRO A 1 81 ? 6.987 13.991 1.508 1.00 78.88 81 PRO A C 1
ATOM 640 O O . PRO A 1 81 ? 5.865 13.743 1.949 1.00 78.88 81 PRO A O 1
ATOM 643 N N . SER A 1 82 ? 7.563 13.257 0.554 1.00 84.69 82 SER A N 1
ATOM 644 C CA . SER A 1 82 ? 6.935 12.057 0.007 1.00 84.69 82 SER A CA 1
ATOM 645 C C . SER A 1 82 ? 6.737 11.014 1.103 1.00 84.69 82 SER A C 1
ATOM 647 O O . SER A 1 82 ? 7.654 10.728 1.870 1.00 84.69 82 SER A O 1
ATOM 649 N N . VAL A 1 83 ? 5.538 10.444 1.158 1.00 91.00 83 VAL A N 1
ATOM 650 C CA . VAL A 1 83 ? 5.149 9.433 2.142 1.00 91.00 83 VAL A CA 1
ATOM 651 C C . VAL A 1 83 ? 5.239 8.062 1.488 1.00 91.00 83 VAL A C 1
ATOM 653 O O . VAL A 1 83 ? 4.666 7.854 0.419 1.00 91.00 83 VAL A O 1
ATOM 656 N N . ALA A 1 84 ? 5.931 7.118 2.127 1.00 93.88 84 ALA A N 1
ATOM 657 C CA . ALA A 1 84 ? 6.050 5.760 1.606 1.00 93.88 84 ALA A CA 1
ATOM 658 C C . ALA A 1 84 ? 4.674 5.109 1.412 1.00 93.88 84 ALA A C 1
ATOM 660 O O . ALA A 1 84 ? 3.767 5.297 2.227 1.00 93.88 84 ALA A O 1
ATOM 661 N N . GLY A 1 85 ? 4.512 4.300 0.362 1.00 93.81 85 GLY A N 1
ATOM 662 C CA . GLY A 1 85 ? 3.237 3.626 0.092 1.00 93.81 85 GLY A CA 1
ATOM 663 C C . GLY A 1 85 ? 2.756 2.771 1.274 1.00 93.81 85 GLY A C 1
ATOM 664 O O . GLY A 1 85 ? 1.580 2.807 1.636 1.00 93.81 85 GLY A O 1
ATOM 665 N N . PHE A 1 86 ? 3.674 2.086 1.962 1.00 95.81 86 PHE A N 1
ATOM 666 C CA . PHE A 1 86 ? 3.349 1.326 3.173 1.00 95.81 86 PHE A CA 1
ATOM 667 C C . PHE A 1 86 ? 2.830 2.205 4.322 1.00 95.81 86 PHE A C 1
ATOM 669 O O . PHE A 1 86 ? 1.909 1.809 5.036 1.00 95.81 86 PHE A O 1
ATOM 676 N N . GLU A 1 87 ? 3.358 3.418 4.473 1.00 95.56 87 GLU A N 1
ATOM 677 C CA . GLU A 1 87 ? 2.925 4.347 5.520 1.00 95.56 87 GLU A CA 1
ATOM 678 C C . GLU A 1 87 ? 1.456 4.759 5.321 1.00 95.56 87 GLU A C 1
ATOM 680 O O . GLU A 1 87 ? 0.696 4.875 6.281 1.00 95.56 87 GLU A O 1
ATOM 685 N N . VAL A 1 88 ? 0.994 4.857 4.068 1.00 95.19 88 VAL A N 1
ATOM 686 C CA . VAL A 1 88 ? -0.429 5.078 3.751 1.00 95.19 88 VAL A CA 1
ATOM 687 C C . VAL A 1 88 ? -1.302 3.928 4.272 1.00 95.19 88 VAL A C 1
ATOM 689 O O . VAL A 1 88 ? -2.386 4.161 4.816 1.00 95.19 88 VAL A O 1
ATOM 692 N N . LEU A 1 89 ? -0.840 2.680 4.139 1.00 96.81 89 LEU A N 1
ATOM 693 C CA . LEU A 1 89 ? -1.552 1.504 4.651 1.00 96.81 89 LEU A CA 1
ATOM 694 C C . LEU A 1 89 ? -1.593 1.496 6.181 1.00 96.81 89 LEU A C 1
ATOM 696 O O . LEU A 1 89 ? -2.641 1.213 6.768 1.00 96.81 89 LEU A O 1
ATOM 700 N N . LEU A 1 90 ? -0.481 1.854 6.826 1.00 97.25 90 LEU A N 1
ATOM 701 C CA . LEU A 1 90 ? -0.401 1.964 8.279 1.00 97.25 90 LEU A CA 1
ATOM 702 C C . LEU A 1 90 ? -1.366 3.031 8.810 1.00 97.25 90 LEU A C 1
ATOM 704 O O . LEU A 1 90 ? -2.166 2.754 9.706 1.00 97.25 90 LEU A O 1
ATOM 708 N N . GLN A 1 91 ? -1.371 4.221 8.210 1.00 96.75 91 GLN A N 1
ATOM 709 C CA . GLN A 1 91 ? -2.301 5.295 8.563 1.00 96.75 91 GLN A CA 1
ATOM 710 C C . GLN A 1 91 ? -3.764 4.869 8.394 1.00 96.75 91 GLN A C 1
ATOM 712 O O . GLN A 1 91 ? -4.596 5.145 9.263 1.00 96.75 91 GLN A O 1
ATOM 717 N N . LYS A 1 92 ? -4.092 4.140 7.317 1.00 97.31 92 LYS A N 1
ATOM 718 C CA . LYS A 1 92 ? -5.436 3.580 7.112 1.00 97.31 92 LYS A CA 1
ATOM 719 C C . LYS A 1 92 ? -5.827 2.616 8.236 1.00 97.31 92 LYS A C 1
ATOM 721 O O . LYS A 1 92 ? -6.961 2.673 8.711 1.00 97.31 92 LYS A O 1
ATOM 726 N N . GLN A 1 93 ? -4.904 1.764 8.680 1.00 98.31 93 GLN A N 1
ATOM 727 C CA . GLN A 1 93 ? -5.140 0.832 9.784 1.00 98.31 93 GLN A CA 1
ATOM 728 C C . GLN A 1 93 ? -5.389 1.568 11.108 1.00 98.31 93 GLN A C 1
ATOM 730 O O . GLN A 1 93 ? -6.334 1.24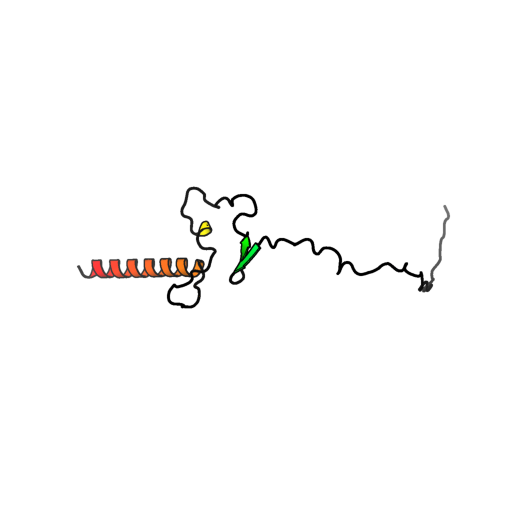3 11.828 1.00 98.31 93 GLN A O 1
ATOM 735 N N . LEU A 1 94 ? -4.575 2.581 11.420 1.00 98.38 94 LEU A N 1
ATOM 736 C CA . LEU A 1 94 ? -4.731 3.402 12.624 1.00 98.38 94 LEU A CA 1
ATOM 737 C C . LEU A 1 94 ? -6.066 4.153 12.624 1.00 98.38 94 LEU A C 1
ATOM 739 O O . LEU A 1 94 ? -6.786 4.125 13.621 1.00 98.38 94 LEU A O 1
ATOM 743 N N . LYS A 1 95 ? -6.449 4.737 11.483 1.00 98.38 95 LYS A N 1
ATOM 744 C CA . LYS A 1 95 ? -7.753 5.389 11.324 1.00 98.38 95 LYS A CA 1
ATOM 745 C C . LYS A 1 95 ? -8.911 4.411 11.526 1.00 98.38 95 LYS A C 1
ATOM 747 O O . LYS A 1 95 ? -9.888 4.761 12.177 1.00 98.38 95 LYS A O 1
ATOM 752 N N . GLY A 1 96 ? -8.798 3.183 11.018 1.00 98.25 96 GLY A N 1
ATOM 753 C CA . GLY A 1 96 ? -9.798 2.137 11.246 1.00 98.25 96 GLY A CA 1
ATOM 754 C C . GLY A 1 96 ? -9.998 1.830 12.733 1.00 98.25 96 GLY A C 1
ATOM 755 O O . GLY A 1 96 ? -11.135 1.746 13.190 1.00 98.25 96 GLY A O 1
ATOM 756 N N . LYS A 1 97 ? -8.907 1.740 13.504 1.00 98.38 97 LYS A N 1
ATOM 757 C CA . LYS A 1 97 ? -8.972 1.561 14.965 1.00 98.38 97 LYS A CA 1
ATOM 758 C C . LYS A 1 97 ? -9.612 2.757 15.669 1.00 98.38 97 LYS A C 1
ATOM 760 O O . LYS A 1 97 ? -10.454 2.560 16.539 1.00 98.38 97 LYS A O 1
ATOM 765 N N . GLN A 1 98 ? -9.238 3.975 15.280 1.00 98.56 98 GLN A N 1
ATOM 766 C CA . GLN A 1 98 ? -9.821 5.195 15.839 1.00 98.56 98 GLN A CA 1
ATOM 767 C C . GLN A 1 98 ? -11.335 5.245 15.594 1.00 98.56 98 GLN A C 1
ATOM 769 O O . GLN A 1 98 ? -12.096 5.465 16.528 1.00 98.56 98 GLN A O 1
ATOM 774 N N . MET A 1 99 ? -11.781 4.927 14.376 1.00 98.25 99 MET A N 1
ATOM 775 C CA . MET A 1 99 ? -13.209 4.869 14.057 1.00 98.25 99 MET A CA 1
ATOM 776 C C . MET A 1 99 ? -13.954 3.785 14.841 1.00 98.25 99 MET A C 1
ATOM 778 O O . MET A 1 99 ? -15.075 4.019 15.277 1.00 98.25 99 MET A O 1
ATOM 782 N N . GLN A 1 100 ? -13.358 2.602 15.037 1.00 97.94 100 GLN A N 1
ATOM 783 C CA . GLN A 1 100 ? -13.967 1.555 15.869 1.00 97.94 100 GLN A CA 1
ATOM 784 C C . GLN A 1 100 ? -14.167 2.027 17.314 1.00 97.94 100 GLN A C 1
ATOM 786 O O . GLN A 1 100 ? -15.215 1.760 17.900 1.00 97.94 100 GLN A O 1
ATOM 791 N N . LYS A 1 101 ? -13.185 2.748 17.868 1.00 97.81 101 LYS A N 1
ATOM 792 C CA . LYS A 1 101 ? -13.272 3.338 19.206 1.00 97.81 101 LYS A CA 1
ATOM 793 C C . LYS A 1 101 ? -14.397 4.375 19.282 1.00 97.81 101 LYS A C 1
ATOM 795 O O . LYS A 1 101 ? -15.286 4.223 20.111 1.00 97.81 101 LYS A O 1
ATOM 800 N N . GLU A 1 102 ? -14.394 5.359 18.386 1.00 97.75 102 GLU A N 1
ATOM 801 C CA . GLU A 1 102 ? -15.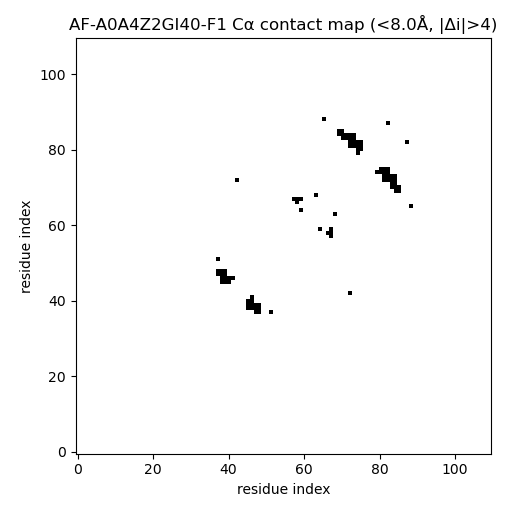411 6.422 18.341 1.00 97.75 102 GLU A CA 1
ATOM 802 C C . GLU A 1 102 ? -16.824 5.857 18.162 1.00 97.75 102 GLU A C 1
ATOM 804 O O . GLU A 1 102 ? -17.766 6.305 18.808 1.00 97.75 102 GLU A O 1
ATOM 809 N N . MET A 1 103 ? -16.979 4.825 17.327 1.00 97.88 103 MET A N 1
ATOM 810 C CA . MET A 1 103 ? -18.265 4.155 17.142 1.00 97.88 103 MET A CA 1
ATOM 811 C C . MET A 1 103 ? -18.733 3.466 18.430 1.00 97.88 103 MET A C 1
ATOM 813 O O . MET A 1 103 ? -19.913 3.520 18.763 1.00 97.88 103 MET A O 1
ATOM 817 N N . SER A 1 104 ? -17.821 2.829 19.168 1.00 97.44 104 SER A N 1
ATOM 818 C CA . SER A 1 104 ? -18.147 2.203 20.452 1.00 97.44 104 SER A CA 1
ATOM 819 C C . SER A 1 104 ? -18.547 3.236 21.505 1.00 97.44 104 SER A C 1
ATOM 821 O O . SER A 1 104 ? -19.491 2.996 22.253 1.00 97.44 104 SER A O 1
ATOM 823 N N . GLU A 1 105 ? -17.846 4.368 21.567 1.00 97.25 105 GLU A N 1
ATOM 824 C CA . GLU A 1 105 ? -18.157 5.480 22.475 1.00 97.25 105 GLU A CA 1
ATOM 825 C C . GLU A 1 105 ? -19.533 6.070 22.151 1.00 97.25 105 GLU A C 1
ATOM 827 O O . GLU A 1 105 ? -20.372 6.210 23.037 1.00 97.25 105 GLU A O 1
ATOM 832 N N . PHE A 1 106 ? -19.817 6.287 20.865 1.00 97.44 106 PHE A N 1
ATOM 833 C CA . PHE A 1 106 ? -21.105 6.801 20.411 1.00 97.44 106 PHE A CA 1
ATOM 834 C C . PHE A 1 106 ? -22.288 5.904 20.7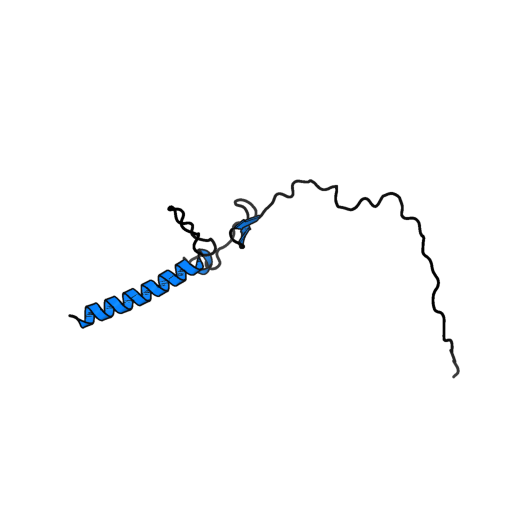99 1.00 97.44 106 PHE A C 1
ATOM 836 O O . PHE A 1 106 ? -23.345 6.407 21.173 1.00 97.44 106 PHE A O 1
ATOM 843 N N . ILE A 1 107 ? -22.133 4.580 20.699 1.00 96.81 107 ILE A N 1
ATOM 844 C CA . ILE A 1 107 ? -23.186 3.636 21.097 1.00 96.81 107 ILE A CA 1
ATOM 845 C C . ILE A 1 107 ? -23.327 3.566 22.622 1.00 96.81 107 ILE A C 1
ATOM 847 O O . ILE A 1 107 ? -24.439 3.397 23.103 1.00 96.81 107 ILE A O 1
ATOM 851 N N . HIS A 1 108 ? -22.238 3.705 23.385 1.00 94.19 108 HIS A N 1
ATOM 852 C CA . HIS A 1 108 ? -22.288 3.678 24.850 1.00 94.19 108 HIS A CA 1
ATOM 853 C C . HIS A 1 108 ? -23.005 4.897 25.456 1.00 94.19 108 HIS A C 1
ATOM 855 O O . HIS A 1 108 ? -23.630 4.773 26.505 1.00 94.19 108 HIS A O 1
ATOM 861 N N . GLU A 1 109 ? -22.922 6.062 24.809 1.00 90.31 109 GLU A N 1
ATOM 862 C CA . GLU A 1 109 ? -23.586 7.297 25.255 1.00 90.31 109 GLU A CA 1
ATOM 863 C C . GLU A 1 109 ? -25.103 7.348 24.972 1.00 90.31 109 GLU A C 1
ATOM 865 O O . GLU A 1 109 ? -25.774 8.271 25.440 1.00 90.31 109 GLU A O 1
ATOM 870 N N . ARG 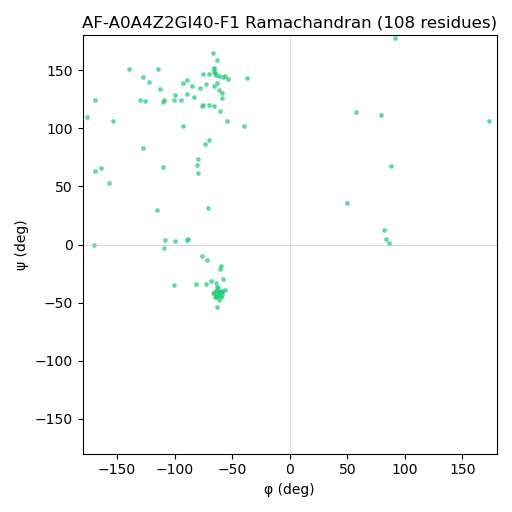A 1 110 ? -25.651 6.407 24.191 1.00 76.50 110 ARG A N 1
ATOM 871 C CA . ARG A 1 110 ? -27.062 6.365 23.762 1.00 76.50 110 ARG A CA 1
ATOM 872 C C . ARG A 1 110 ? -27.893 5.380 24.571 1.00 76.50 110 ARG A C 1
ATOM 874 O O . ARG A 1 110 ? -29.058 5.742 24.849 1.00 76.50 110 ARG A O 1
#